Protein AF-A0A328TKL7-F1 (afdb_monomer_lite)

Radius of gyration: 13.27 Å; chains: 1; bounding box: 28×28×28 Å

pLDDT: mean 92.2, std 7.8, range [55.41, 96.94]

Organism: NCBI:txid252393

InterPro domains:
  IPR024445 ISXO2-like transposase domain [PF12762] (2-40)

Secondary structure (DSSP, 8-state):
--HHHHHHHHHHHHHHHGGGS---GGGHHHHHHHHHHHHH---HHHHHHHHHHHHTT--

Foldseek 3Di:
DVVVVVVVLVVQLVVVVVVPVDDPPVCVVVSSVVSVVCSVVVDPVVVVVVVVCVVVVVD

Sequence (59 aa):
NHINGIENFWNQAKRHMRKFNGIPKAHFELYLKECEWRFNTPSAKQQLTILKQIVKGKI

Structure (mmCIF, N/CA/C/O backbone):
data_AF-A0A328TKL7-F1
#
_entry.id   AF-A0A328TKL7-F1
#
loop_
_atom_site.group_PDB
_atom_site.id
_atom_site.type_symbol
_atom_site.label_atom_id
_atom_site.label_alt_id
_atom_site.label_comp_id
_atom_site.label_asym_id
_atom_site.label_entity_id
_atom_site.label_seq_id
_atom_site.pdbx_PDB_ins_code
_atom_site.Cartn_x
_atom_site.Cartn_y
_atom_site.Cartn_z
_atom_site.occupancy
_atom_site.B_iso_or_equiv
_atom_site.auth_seq_id
_atom_site.auth_comp_id
_atom_site.auth_asym_id
_atom_site.auth_atom_id
_atom_site.pdbx_PDB_model_num
ATOM 1 N N . ASN A 1 1 ? 13.789 14.644 -13.421 1.00 55.41 1 ASN A N 1
ATOM 2 C CA . ASN A 1 1 ? 13.906 13.360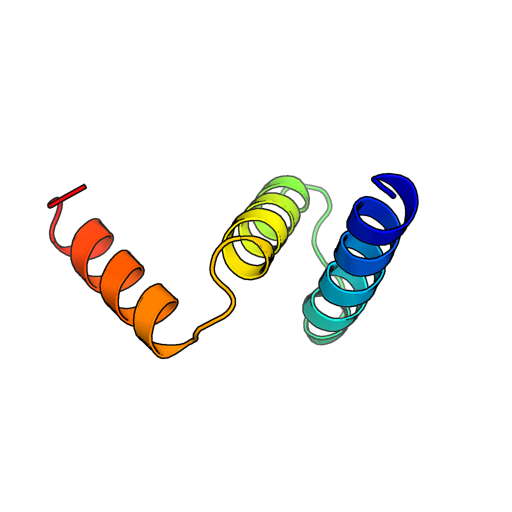 -12.681 1.00 55.41 1 ASN A CA 1
ATOM 3 C C . ASN A 1 1 ? 12.559 12.789 -12.218 1.00 55.41 1 ASN A C 1
ATOM 5 O O . ASN A 1 1 ? 12.461 12.288 -11.109 1.00 55.41 1 ASN A O 1
ATOM 9 N N . HIS A 1 2 ? 11.521 12.815 -13.066 1.00 61.09 2 HIS A N 1
ATOM 10 C CA . HIS A 1 2 ? 10.199 12.236 -12.761 1.00 61.09 2 HIS A CA 1
ATOM 11 C C . HIS A 1 2 ? 10.137 10.721 -13.048 1.00 61.09 2 HIS A C 1
ATOM 13 O O . HIS A 1 2 ? 9.456 9.977 -12.349 1.00 61.09 2 HIS A O 1
ATOM 19 N N . ILE A 1 3 ? 10.930 10.258 -14.024 1.00 69.44 3 ILE A N 1
ATOM 20 C CA . ILE A 1 3 ? 11.064 8.841 -14.404 1.00 69.44 3 ILE A CA 1
ATOM 21 C C . ILE A 1 3 ? 11.488 7.980 -13.199 1.00 69.44 3 ILE A C 1
ATOM 23 O O . ILE A 1 3 ? 10.864 6.957 -12.931 1.00 69.44 3 ILE A O 1
ATOM 27 N N . ASN A 1 4 ? 12.439 8.460 -12.387 1.00 83.00 4 ASN A N 1
ATOM 28 C CA . ASN A 1 4 ? 12.901 7.755 -11.182 1.00 83.00 4 ASN A CA 1
ATOM 29 C C . ASN A 1 4 ? 11.805 7.619 -10.109 1.00 83.00 4 ASN A C 1
ATOM 31 O O . ASN A 1 4 ? 11.812 6.664 -9.336 1.00 83.00 4 ASN A O 1
ATOM 35 N N . GLY A 1 5 ? 10.854 8.559 -10.053 1.00 88.44 5 GLY A N 1
ATOM 36 C CA . GLY A 1 5 ? 9.732 8.511 -9.113 1.00 88.44 5 GLY A CA 1
ATOM 37 C C . GLY A 1 5 ? 8.734 7.409 -9.467 1.00 88.44 5 GLY A C 1
ATOM 38 O O . GLY A 1 5 ? 8.366 6.615 -8.603 1.00 88.44 5 GLY A O 1
ATOM 39 N N . ILE A 1 6 ? 8.364 7.316 -10.749 1.00 91.88 6 ILE A N 1
ATOM 40 C CA . ILE A 1 6 ? 7.464 6.270 -11.261 1.00 91.88 6 ILE A CA 1
ATOM 41 C C . ILE A 1 6 ? 8.102 4.884 -11.114 1.00 91.88 6 ILE A C 1
ATOM 43 O O . ILE A 1 6 ? 7.444 3.938 -10.679 1.00 91.88 6 ILE A O 1
ATOM 47 N N . GLU A 1 7 ? 9.387 4.750 -11.442 1.00 94.88 7 GLU A N 1
ATOM 48 C CA . GLU A 1 7 ? 10.092 3.475 -11.304 1.00 94.88 7 GLU A CA 1
ATOM 49 C C . GLU A 1 7 ? 10.172 3.027 -9.836 1.00 94.88 7 GLU A C 1
ATOM 51 O O . GLU A 1 7 ? 9.861 1.877 -9.507 1.00 94.88 7 GLU A O 1
ATOM 56 N N . ASN A 1 8 ? 10.519 3.949 -8.932 1.00 94.25 8 ASN A N 1
ATOM 57 C CA . ASN A 1 8 ? 10.558 3.671 -7.501 1.00 94.25 8 ASN A CA 1
ATOM 58 C C . ASN A 1 8 ? 9.174 3.278 -6.957 1.00 94.25 8 ASN A C 1
ATOM 60 O O . ASN A 1 8 ? 9.070 2.334 -6.169 1.00 94.25 8 ASN A O 1
ATOM 64 N N . PHE A 1 9 ? 8.110 3.950 -7.409 1.00 95.44 9 PHE A N 1
ATOM 65 C CA . PHE A 1 9 ? 6.734 3.595 -7.064 1.00 95.44 9 PHE A CA 1
ATOM 66 C C . PHE A 1 9 ? 6.427 2.143 -7.437 1.00 95.44 9 PHE A C 1
ATOM 68 O O . PHE A 1 9 ? 6.064 1.346 -6.569 1.00 95.44 9 PHE A O 1
ATOM 75 N N . TRP A 1 10 ? 6.646 1.759 -8.697 1.00 95.75 10 TRP A N 1
ATOM 76 C CA . TRP A 1 10 ? 6.342 0.402 -9.147 1.00 95.75 10 TRP A CA 1
ATOM 77 C C . TRP A 1 10 ? 7.217 -0.655 -8.468 1.00 95.75 10 TRP A C 1
ATOM 79 O O . TRP A 1 10 ? 6.736 -1.753 -8.181 1.00 95.75 10 TRP A O 1
ATOM 89 N N . ASN A 1 11 ? 8.478 -0.351 -8.154 1.00 95.06 11 ASN A N 1
ATOM 90 C CA . ASN A 1 11 ? 9.339 -1.260 -7.394 1.00 95.06 11 ASN A CA 1
ATOM 91 C C . ASN A 1 11 ? 8.815 -1.508 -5.970 1.00 95.06 11 ASN A C 1
ATOM 93 O O . ASN A 1 11 ? 8.771 -2.662 -5.526 1.00 95.06 11 ASN A O 1
ATOM 97 N N . GLN A 1 12 ? 8.345 -0.467 -5.280 1.00 94.50 12 GLN A N 1
ATOM 98 C CA . GLN A 1 12 ? 7.741 -0.600 -3.953 1.00 94.50 12 GLN A CA 1
ATOM 99 C C . GLN A 1 12 ? 6.375 -1.295 -3.997 1.00 94.50 12 GLN A C 1
ATOM 101 O O . GLN A 1 12 ? 6.144 -2.221 -3.215 1.00 94.50 12 GLN A O 1
ATOM 106 N N . ALA A 1 13 ? 5.510 -0.924 -4.944 1.00 95.81 13 ALA A N 1
ATOM 107 C CA . ALA A 1 13 ? 4.195 -1.533 -5.127 1.00 95.81 13 ALA A CA 1
ATOM 108 C C . ALA A 1 13 ? 4.316 -3.045 -5.393 1.00 95.81 13 ALA A C 1
ATOM 110 O O . ALA A 1 13 ? 3.675 -3.849 -4.715 1.00 95.81 13 ALA A O 1
ATOM 111 N N . LYS A 1 14 ? 5.230 -3.465 -6.285 1.00 94.81 14 LYS A N 1
ATOM 112 C CA . LYS A 1 14 ? 5.533 -4.891 -6.523 1.00 94.81 14 LYS A CA 1
ATOM 113 C C . LYS A 1 14 ? 5.968 -5.609 -5.242 1.00 94.81 14 LYS A C 1
ATOM 115 O O . LYS A 1 14 ? 5.499 -6.711 -4.968 1.00 94.81 14 LYS A O 1
ATOM 120 N N . ARG A 1 15 ? 6.865 -5.011 -4.445 1.00 94.31 15 ARG A N 1
ATOM 121 C CA . ARG A 1 15 ? 7.340 -5.612 -3.182 1.00 94.31 15 ARG A CA 1
ATOM 122 C C . ARG A 1 15 ? 6.215 -5.755 -2.156 1.00 94.31 15 ARG A C 1
ATOM 124 O O . ARG A 1 15 ? 6.184 -6.755 -1.444 1.00 94.31 15 ARG A O 1
ATOM 131 N N . HIS A 1 16 ? 5.316 -4.776 -2.078 1.00 92.88 16 HIS A N 1
ATOM 132 C CA . HIS A 1 16 ? 4.159 -4.824 -1.190 1.00 92.88 16 HIS A CA 1
ATOM 133 C C . HIS A 1 16 ? 3.181 -5.928 -1.614 1.00 92.88 16 HIS A C 1
ATOM 135 O O . HIS A 1 16 ? 2.851 -6.800 -0.813 1.00 92.88 16 HIS A O 1
ATOM 141 N N . MET A 1 17 ? 2.807 -5.950 -2.896 1.00 93.81 17 MET A N 1
ATOM 142 C CA . MET A 1 17 ? 1.813 -6.879 -3.437 1.00 93.81 17 MET A CA 1
ATOM 143 C C . MET A 1 17 ? 2.262 -8.350 -3.436 1.00 93.81 17 MET A C 1
ATOM 145 O O . MET A 1 17 ? 1.435 -9.246 -3.284 1.00 93.81 17 MET A O 1
ATOM 149 N N . ARG A 1 18 ? 3.574 -8.625 -3.527 1.00 94.00 18 ARG A N 1
ATOM 150 C CA . ARG A 1 18 ? 4.134 -9.994 -3.456 1.00 94.00 18 ARG A CA 1
ATOM 151 C C . ARG A 1 18 ? 3.769 -10.761 -2.183 1.00 94.00 18 ARG A C 1
ATOM 153 O O . ARG A 1 18 ? 3.856 -11.981 -2.183 1.00 94.00 18 ARG A O 1
ATOM 160 N N . LYS A 1 19 ? 3.368 -10.072 -1.112 1.00 91.94 19 LYS A N 1
ATOM 161 C CA . LYS A 1 19 ? 2.988 -10.704 0.159 1.00 91.94 19 LYS A CA 1
ATOM 162 C C . LYS A 1 19 ? 1.624 -11.399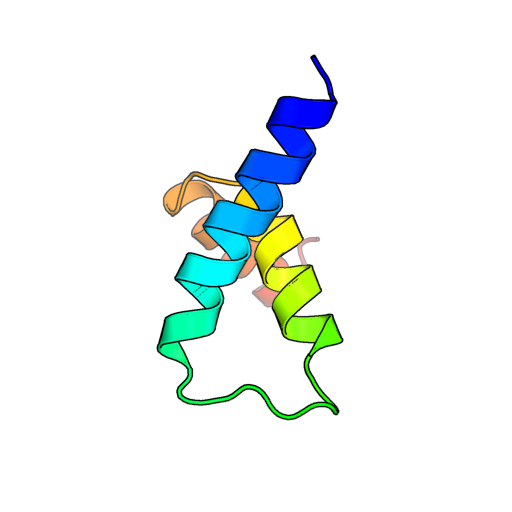 0.124 1.00 91.94 19 LYS A C 1
ATOM 164 O O . LYS A 1 19 ? 1.334 -12.161 1.036 1.00 91.94 19 LYS A O 1
ATOM 169 N N . PHE A 1 20 ? 0.793 -11.138 -0.886 1.00 89.81 20 PHE A N 1
ATOM 170 C CA . PHE A 1 20 ? -0.610 -11.562 -0.882 1.00 89.81 20 PHE A CA 1
ATOM 171 C C . PHE A 1 20 ? -0.891 -12.894 -1.604 1.00 89.81 20 PHE A C 1
ATOM 173 O O . PHE A 1 20 ? -2.049 -13.256 -1.724 1.00 89.81 20 PHE A O 1
ATOM 180 N N . ASN A 1 21 ? 0.119 -13.650 -2.067 1.00 89.06 21 ASN A N 1
ATOM 181 C CA . ASN A 1 21 ? -0.059 -14.932 -2.792 1.00 89.06 21 ASN A CA 1
ATOM 182 C C . ASN A 1 21 ? -1.054 -14.878 -3.977 1.00 89.06 21 ASN A C 1
ATOM 184 O O . ASN A 1 21 ? -1.599 -15.898 -4.391 1.00 89.06 21 ASN A O 1
ATOM 188 N N . GLY A 1 22 ? -1.263 -13.686 -4.540 1.00 90.19 22 GLY A N 1
ATOM 189 C CA . GLY A 1 22 ? -2.265 -13.411 -5.566 1.00 90.19 22 GLY A CA 1
ATOM 190 C C . GLY A 1 22 ? -3.273 -12.366 -5.095 1.00 90.19 22 GLY A C 1
ATOM 191 O O . GLY A 1 22 ? -3.802 -12.436 -3.993 1.00 90.19 22 GLY A O 1
ATOM 192 N N . ILE A 1 23 ? -3.539 -11.373 -5.940 1.00 92.81 23 ILE A N 1
ATOM 193 C CA . ILE A 1 23 ? -4.558 -10.352 -5.684 1.00 92.81 23 ILE A CA 1
ATOM 194 C C . ILE A 1 23 ? -5.719 -10.623 -6.642 1.00 92.81 23 ILE A C 1
ATOM 196 O O . ILE A 1 23 ? -5.484 -10.681 -7.854 1.00 92.81 23 ILE A O 1
ATOM 200 N N . PRO A 1 24 ? -6.960 -10.796 -6.150 1.00 94.44 24 PRO A N 1
ATOM 201 C CA . PRO A 1 24 ? -8.120 -10.927 -7.018 1.00 94.44 24 PRO A CA 1
ATOM 202 C C . PRO A 1 24 ? -8.239 -9.718 -7.949 1.00 94.44 24 PRO A C 1
ATOM 204 O O . PRO A 1 24 ? -8.174 -8.573 -7.502 1.00 94.44 24 PRO A O 1
ATOM 207 N N . LYS A 1 25 ? -8.465 -9.964 -9.244 1.00 94.06 25 LYS A N 1
ATOM 208 C CA . LYS A 1 25 ? -8.575 -8.897 -10.254 1.00 94.06 25 LYS A CA 1
ATOM 209 C C . LYS A 1 25 ? -9.642 -7.857 -9.897 1.00 94.06 25 LYS A C 1
ATOM 211 O O . LYS A 1 25 ? -9.436 -6.683 -10.162 1.00 94.06 25 LYS A O 1
ATOM 216 N N . ALA A 1 26 ? -10.737 -8.295 -9.275 1.00 96.19 26 ALA A N 1
ATOM 217 C CA . ALA A 1 26 ? -11.857 -7.449 -8.862 1.00 96.19 26 ALA A CA 1
ATOM 218 C C . ALA A 1 26 ? -11.536 -6.470 -7.719 1.00 96.19 26 ALA A C 1
ATOM 220 O O . ALA A 1 26 ? -12.384 -5.656 -7.382 1.00 96.19 26 ALA A O 1
ATOM 221 N N . HIS A 1 27 ? -10.368 -6.592 -7.083 1.00 93.69 27 HIS A N 1
ATOM 222 C CA . HIS A 1 27 ? -9.942 -5.706 -5.999 1.00 93.69 27 HIS A CA 1
ATOM 223 C C . HIS A 1 27 ? -8.599 -5.038 -6.290 1.00 93.69 27 HIS A C 1
ATOM 225 O O . HIS A 1 27 ? -8.085 -4.306 -5.447 1.00 93.69 27 HIS A O 1
ATOM 231 N N . PHE A 1 28 ? -7.993 -5.300 -7.450 1.00 94.50 28 PHE A N 1
ATOM 232 C CA . PHE A 1 28 ? -6.634 -4.864 -7.759 1.00 94.50 28 PHE A CA 1
ATOM 233 C C . PHE A 1 28 ? -6.467 -3.342 -7.642 1.00 94.50 28 PHE A C 1
ATOM 235 O O . PHE A 1 28 ? -5.451 -2.864 -7.136 1.00 94.50 28 PHE A O 1
ATOM 242 N N . GLU A 1 29 ? -7.484 -2.581 -8.038 1.00 96.12 29 GLU A N 1
ATOM 243 C CA . GLU A 1 29 ? -7.517 -1.127 -7.926 1.00 96.12 29 GLU A CA 1
ATOM 244 C C . GLU A 1 29 ? -7.414 -0.636 -6.475 1.00 96.12 29 GLU A C 1
ATOM 246 O O . GLU A 1 29 ? -6.725 0.352 -6.220 1.00 96.12 29 GLU A O 1
ATOM 251 N N . LEU A 1 30 ? -8.006 -1.350 -5.511 1.00 96.31 30 LEU A N 1
ATOM 252 C CA . LEU A 1 30 ? -7.920 -1.005 -4.089 1.00 96.31 30 LEU A CA 1
ATOM 253 C C . LEU A 1 30 ? -6.498 -1.208 -3.554 1.00 96.31 30 LEU A C 1
ATOM 255 O O . LEU A 1 30 ? -5.969 -0.336 -2.866 1.00 96.31 30 LEU A O 1
ATOM 259 N N . TYR A 1 31 ? -5.839 -2.307 -3.933 1.00 95.50 31 TYR A N 1
ATOM 260 C CA . TYR A 1 31 ? -4.438 -2.555 -3.571 1.00 95.50 31 TYR A CA 1
ATOM 261 C C . TYR A 1 31 ? -3.493 -1.530 -4.206 1.00 95.50 31 TYR A C 1
ATOM 263 O O . TYR A 1 31 ? -2.520 -1.100 -3.580 1.00 95.50 31 TYR A O 1
ATOM 271 N N . LEU A 1 32 ? -3.774 -1.106 -5.441 1.00 96.12 32 LEU A N 1
ATOM 272 C CA . LEU A 1 32 ? -2.992 -0.064 -6.099 1.00 96.12 32 LEU A CA 1
ATOM 273 C C . LEU A 1 32 ? -3.167 1.292 -5.399 1.00 96.12 32 LEU A C 1
ATOM 275 O O . LEU A 1 32 ? -2.178 1.994 -5.185 1.00 96.12 32 LEU A O 1
ATOM 279 N N . LYS A 1 33 ? -4.393 1.625 -4.974 1.00 96.12 33 LYS A N 1
ATOM 280 C CA . LYS A 1 33 ? -4.678 2.815 -4.158 1.00 96.12 33 LYS A CA 1
ATOM 281 C C . LYS A 1 33 ? -4.001 2.771 -2.792 1.00 96.12 33 LYS A C 1
ATOM 283 O O . LYS A 1 33 ? -3.451 3.779 -2.352 1.00 96.12 33 LYS A O 1
ATOM 288 N N . GLU A 1 34 ? -3.949 1.609 -2.151 1.00 95.12 34 GLU A N 1
ATOM 289 C CA . GLU A 1 34 ? -3.167 1.433 -0.928 1.00 95.12 34 GLU A CA 1
ATOM 290 C C . GLU A 1 34 ? -1.666 1.674 -1.176 1.00 95.12 34 GLU A C 1
ATOM 292 O O . GLU A 1 34 ? -1.018 2.375 -0.395 1.00 95.12 34 GLU A O 1
ATOM 297 N N . CYS A 1 35 ? -1.104 1.148 -2.271 1.00 96.00 35 CYS A N 1
ATOM 298 C CA . CYS A 1 35 ? 0.297 1.388 -2.635 1.00 96.00 35 CYS A CA 1
ATOM 299 C C . CYS A 1 35 ? 0.582 2.878 -2.878 1.00 96.00 35 CYS A C 1
ATOM 301 O O . CYS A 1 35 ? 1.604 3.377 -2.409 1.00 96.00 35 CYS A O 1
ATOM 303 N N . GLU A 1 36 ? -0.316 3.588 -3.568 1.00 96.06 36 GLU A N 1
ATOM 304 C CA . GLU A 1 36 ? -0.244 5.041 -3.779 1.00 96.06 36 GLU A CA 1
ATOM 305 C C . GLU A 1 36 ? -0.214 5.793 -2.444 1.00 96.06 36 GLU A C 1
ATOM 307 O O . GLU A 1 36 ? 0.693 6.591 -2.194 1.00 96.06 36 GLU A O 1
ATOM 312 N N . TRP A 1 37 ? -1.157 5.495 -1.548 1.00 96.06 37 TRP A N 1
ATOM 313 C CA . TRP A 1 37 ? -1.214 6.124 -0.232 1.00 96.06 37 TRP A CA 1
ATOM 314 C C . TRP A 1 37 ? 0.063 5.869 0.579 1.00 96.06 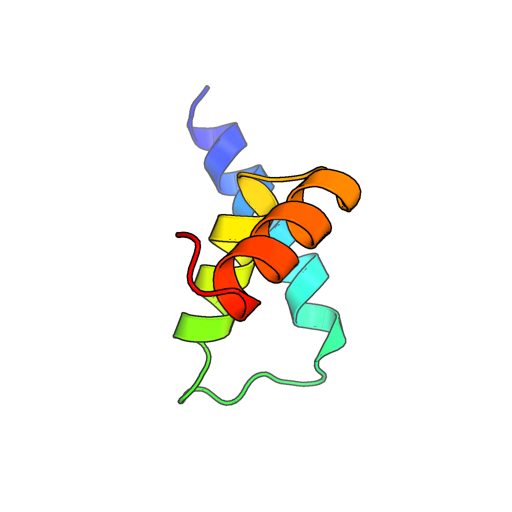37 TRP A C 1
ATOM 316 O O . TRP A 1 37 ? 0.666 6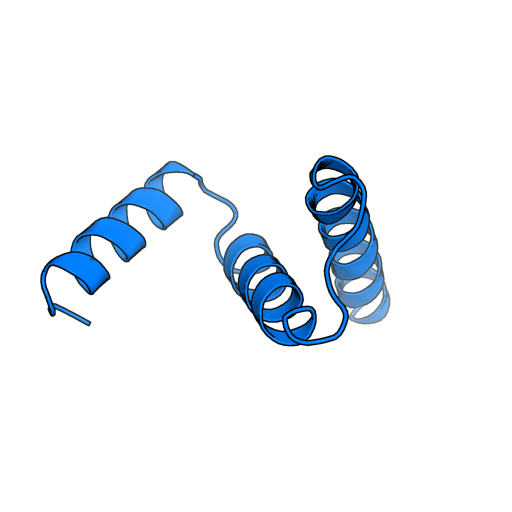.814 1.093 1.00 96.06 37 TRP A O 1
ATOM 326 N N . ARG A 1 38 ? 0.538 4.617 0.632 1.00 94.94 38 ARG A N 1
ATOM 327 C CA . ARG A 1 38 ? 1.771 4.236 1.344 1.00 94.94 38 ARG A CA 1
ATOM 328 C C . ARG A 1 38 ? 3.016 4.907 0.771 1.00 94.94 38 ARG A C 1
ATOM 330 O O . ARG A 1 38 ? 3.881 5.309 1.545 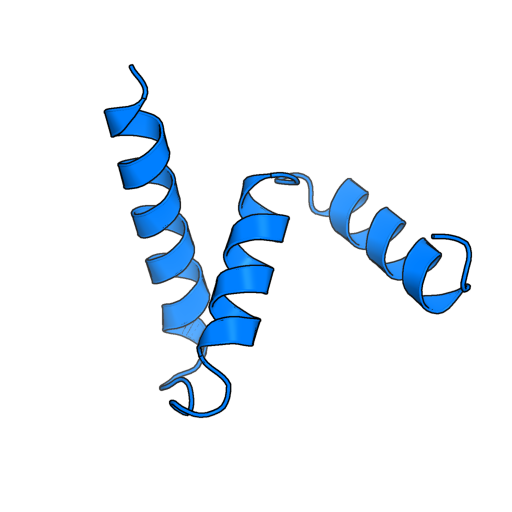1.00 94.94 38 ARG A O 1
ATOM 337 N N . PHE A 1 39 ? 3.108 5.031 -0.553 1.00 94.44 39 PHE A N 1
ATOM 338 C CA . PHE A 1 39 ? 4.225 5.702 -1.221 1.00 94.44 39 PHE A CA 1
ATOM 339 C C . PHE A 1 39 ? 4.287 7.188 -0.848 1.00 94.44 39 PHE A C 1
ATOM 341 O O . PHE A 1 39 ? 5.362 7.703 -0.550 1.00 94.44 39 PHE A O 1
ATOM 348 N N . ASN A 1 40 ? 3.128 7.849 -0.780 1.00 93.38 40 ASN A N 1
ATOM 349 C CA . ASN A 1 40 ? 3.017 9.262 -0.413 1.00 93.38 40 ASN A CA 1
ATOM 350 C C . ASN A 1 40 ? 3.084 9.514 1.108 1.00 93.38 40 ASN A C 1
ATOM 352 O O . ASN A 1 40 ? 3.316 10.642 1.535 1.00 93.38 40 ASN A O 1
ATOM 356 N N . THR A 1 41 ? 2.914 8.481 1.941 1.00 93.62 41 THR A N 1
ATOM 357 C CA . THR A 1 41 ? 3.045 8.557 3.409 1.00 93.62 41 THR A CA 1
ATOM 358 C C . THR A 1 41 ? 3.963 7.456 3.951 1.00 93.62 41 THR A C 1
ATOM 360 O O . THR A 1 41 ? 3.502 6.530 4.612 1.00 93.62 41 THR A O 1
ATOM 363 N N . PRO A 1 42 ? 5.286 7.520 3.723 1.00 88.50 42 PRO A N 1
ATOM 364 C CA . PRO A 1 42 ? 6.196 6.403 4.006 1.00 88.50 42 PRO A CA 1
ATOM 365 C C . PRO A 1 42 ? 6.361 6.078 5.502 1.00 88.50 42 PRO A C 1
ATOM 367 O O . PRO A 1 42 ? 6.750 4.966 5.860 1.00 88.50 42 PRO A O 1
ATOM 370 N N . SER A 1 43 ? 6.065 7.021 6.402 1.00 95.38 43 SER A N 1
ATOM 371 C CA . SER A 1 43 ? 6.172 6.795 7.846 1.00 95.38 43 SER A CA 1
ATOM 372 C C . SER A 1 43 ? 5.012 5.950 8.371 1.00 95.38 43 SER A C 1
ATOM 374 O O . SER A 1 43 ? 3.862 6.389 8.388 1.00 95.38 43 SER A O 1
ATOM 376 N N . ALA A 1 44 ? 5.325 4.774 8.919 1.00 93.38 44 ALA A N 1
ATOM 377 C CA . ALA A 1 44 ? 4.340 3.899 9.562 1.00 93.38 44 ALA A CA 1
ATOM 378 C C . ALA A 1 44 ? 3.583 4.596 10.710 1.00 93.38 44 ALA A C 1
ATOM 380 O O . ALA A 1 44 ? 2.389 4.368 10.905 1.00 93.38 44 ALA A O 1
ATOM 381 N N . LYS A 1 45 ? 4.251 5.498 11.446 1.00 96.38 45 LYS A N 1
ATOM 382 C CA . LYS A 1 45 ? 3.613 6.295 12.503 1.00 96.38 45 LYS A CA 1
ATOM 383 C C . LYS A 1 45 ? 2.578 7.261 11.923 1.00 96.38 45 LYS A C 1
ATOM 385 O O . LYS A 1 45 ? 1.501 7.399 12.495 1.00 96.38 45 LYS A O 1
ATOM 390 N N . GLN A 1 46 ? 2.884 7.910 10.799 1.00 95.12 46 GLN A N 1
ATOM 391 C CA . GLN A 1 46 ? 1.939 8.808 10.126 1.00 95.12 46 GLN A CA 1
ATOM 392 C C . GLN A 1 46 ? 0.763 8.030 9.529 1.00 95.12 46 GLN A C 1
ATOM 394 O O . GLN A 1 46 ? -0.380 8.416 9.760 1.00 95.12 46 GLN A O 1
ATOM 399 N N . GLN A 1 47 ? 1.026 6.895 8.872 1.00 95.50 47 GLN A N 1
ATOM 400 C CA . GLN A 1 47 ? -0.012 5.985 8.371 1.00 95.50 47 GLN A CA 1
ATOM 401 C C . GLN A 1 47 ? -0.990 5.587 9.482 1.00 95.50 47 GLN A C 1
ATOM 403 O O . GLN A 1 47 ? -2.202 5.722 9.328 1.00 95.50 47 GLN A O 1
ATOM 408 N N . LEU A 1 48 ? -0.469 5.162 10.638 1.00 96.19 48 LEU A N 1
ATOM 409 C CA . LEU A 1 48 ? -1.295 4.776 11.780 1.00 96.19 48 LEU A CA 1
ATOM 410 C C . LEU A 1 48 ? -2.138 5.943 12.314 1.00 96.19 48 LEU A C 1
ATOM 412 O O . LEU A 1 48 ? -3.293 5.745 12.688 1.00 96.19 48 LEU A O 1
ATOM 416 N N . THR A 1 49 ? -1.578 7.152 12.366 1.00 96.06 49 THR A N 1
ATOM 417 C CA . THR A 1 49 ? -2.319 8.350 12.784 1.00 96.06 49 THR A CA 1
ATOM 418 C C . THR A 1 49 ? -3.470 8.658 11.829 1.00 96.06 49 THR A C 1
ATOM 420 O O . THR A 1 49 ? -4.585 8.873 12.300 1.00 96.06 49 THR A O 1
ATOM 423 N N . ILE A 1 50 ? -3.230 8.609 10.516 1.00 94.88 50 ILE A N 1
ATOM 424 C CA . ILE A 1 50 ? -4.254 8.853 9.489 1.00 94.88 50 ILE A CA 1
ATOM 425 C C . ILE A 1 50 ? -5.369 7.809 9.587 1.00 94.88 50 ILE A C 1
ATOM 427 O O . ILE A 1 50 ? -6.541 8.167 9.667 1.00 94.88 50 ILE A O 1
ATOM 431 N N . LEU A 1 51 ? -5.025 6.520 9.687 1.00 95.25 51 LEU A N 1
ATOM 432 C CA . LEU A 1 51 ? -6.018 5.452 9.850 1.00 95.25 51 LEU A CA 1
ATOM 433 C C . LEU A 1 51 ? -6.877 5.662 11.106 1.00 95.25 51 LEU A C 1
ATOM 435 O O . LEU A 1 51 ? -8.097 5.527 11.059 1.00 95.25 51 LEU A O 1
ATOM 439 N N . LYS A 1 52 ? -6.262 6.069 12.225 1.00 96.94 52 LYS A N 1
ATOM 440 C CA . LYS A 1 52 ? -6.993 6.406 13.458 1.00 96.94 52 LYS A CA 1
ATOM 441 C C . LYS A 1 52 ? -7.923 7.609 13.292 1.00 96.94 52 LYS A C 1
ATOM 443 O O . LYS A 1 52 ? -8.918 7.682 14.006 1.00 96.94 52 LYS A O 1
ATOM 448 N N . GLN A 1 53 ? -7.594 8.568 12.429 1.00 96.38 53 GLN A N 1
ATOM 449 C CA . GLN A 1 53 ? -8.445 9.726 12.147 1.00 96.38 53 GLN A CA 1
ATOM 450 C C . GLN A 1 53 ? -9.629 9.352 11.249 1.00 96.38 53 GLN A C 1
ATOM 452 O O . GLN A 1 53 ? -10.748 9.743 11.575 1.00 96.38 53 GLN A O 1
ATOM 457 N N . ILE A 1 54 ? -9.405 8.533 10.215 1.00 95.19 54 ILE A N 1
ATOM 458 C CA . ILE A 1 54 ? -10.458 8.003 9.331 1.00 95.19 54 ILE A CA 1
ATOM 459 C C . ILE A 1 54 ? -11.486 7.205 10.139 1.00 95.19 54 ILE A C 1
ATOM 461 O O . ILE A 1 54 ? -12.677 7.484 10.070 1.00 95.19 54 ILE A O 1
ATOM 465 N N . VAL A 1 55 ? -11.036 6.275 10.991 1.00 95.69 55 VAL A N 1
ATOM 466 C CA . VAL A 1 55 ? -11.936 5.468 11.845 1.00 95.69 55 VAL A CA 1
ATOM 467 C C . VAL A 1 55 ? -12.761 6.338 12.803 1.00 95.69 55 VAL A C 1
ATOM 4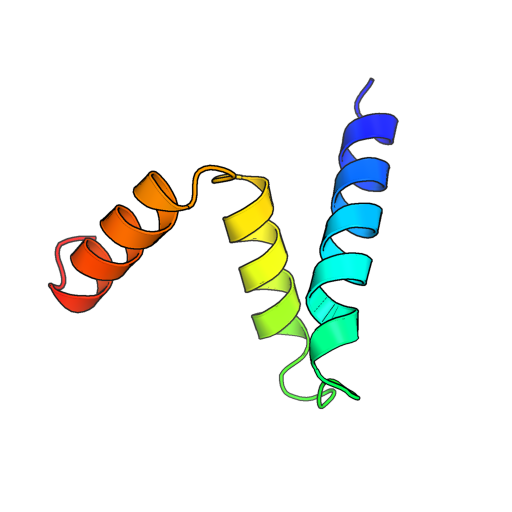69 O O . VAL A 1 55 ? -13.869 5.970 13.178 1.00 95.69 55 VAL A O 1
ATOM 472 N N . LYS A 1 56 ? -12.240 7.505 13.199 1.00 96.50 56 LYS A N 1
ATOM 473 C CA . LYS A 1 56 ? -12.937 8.470 14.062 1.00 96.50 56 LYS A CA 1
ATOM 474 C C . LYS A 1 56 ? -13.813 9.467 13.288 1.00 96.50 56 LYS A C 1
ATOM 476 O O . LYS A 1 56 ? -14.374 10.348 13.932 1.00 96.50 56 LYS A O 1
ATOM 481 N N . GLY A 1 57 ? -13.880 9.383 11.955 1.00 94.31 57 GLY A N 1
ATOM 482 C CA . GLY A 1 57 ? -14.614 10.329 11.105 1.00 94.31 57 GLY A CA 1
ATOM 483 C C . GLY A 1 57 ? -14.084 11.765 11.177 1.00 94.31 57 GLY A C 1
ATOM 484 O O . GLY A 1 57 ? -14.856 12.712 11.093 1.00 94.31 57 GLY A O 1
ATOM 485 N N . LYS A 1 58 ? -12.781 11.939 11.436 1.00 87.06 58 LYS A N 1
ATOM 486 C CA . LYS A 1 58 ? -12.136 13.261 11.583 1.00 87.06 58 LYS A CA 1
ATOM 487 C C . LYS A 1 58 ? -11.506 13.788 10.291 1.00 87.06 58 LYS A C 1
ATOM 489 O O . LYS A 1 58 ? -10.921 14.869 10.311 1.00 87.06 58 LYS A O 1
ATOM 494 N N . ILE A 1 59 ? -11.565 12.988 9.233 1.00 79.62 59 ILE A N 1
ATOM 495 C CA . ILE A 1 59 ? -11.153 13.282 7.860 1.00 79.62 59 ILE A CA 1
ATOM 496 C C . ILE A 1 59 ? -12.342 12.924 6.981 1.00 79.62 59 ILE A C 1
ATOM 498 O O . ILE A 1 59 ? -12.974 11.890 7.304 1.00 79.62 59 ILE A O 1
#